Protein AF-A0A9X0D917-F1 (afdb_monomer_lite)

Secondary structure (DSSP, 8-state):
-HHHHHHHHHS-SSSS--S---HHHHHHHHHHHHHHHH-SSS-HHHHHHHHHHHHHHHHHHGGG-THHHHHHHHHHHHHHHSTTTHHHHHHHHHHHHT-TT----HHHHHHHHHHHHHHHTSS-HHHHHHHHHHHHHHHHHHGGG--HHHHHHHH-

InterPro domains:
  IPR011989 Armadillo-like helical [G3DSA:1.25.10.10] (1-156)
  IPR016024 Armadillo-type fold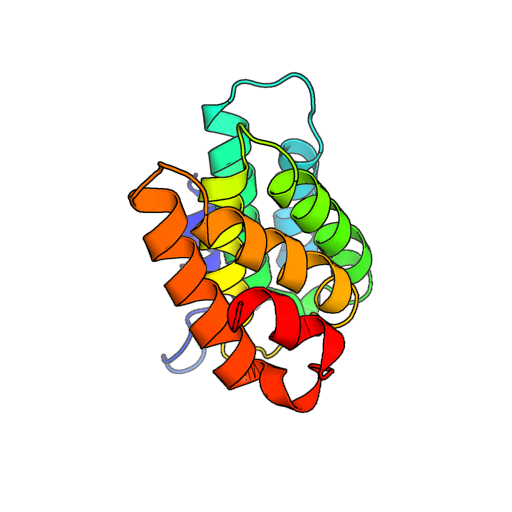 [SSF48371] (6-155)
  IPR039852 Cullin-associated NEDD8-dissociated protein 1/2 [PTHR12696] (2-155)

Radius of gyration: 15.5 Å; chains: 1; bounding box: 44×28×40 Å

Foldseek 3Di:
DVLLVVLCVQFPPPDPDDPHDCLVCLVVSLVVLVVQCPDPPDDLVSNLVSLQSNLSSLLRPVLSCVVVNVVVLVSLLVLCVDPSRNLSSLQSLLSNLQHPSLHDNLVCLQVVLLSLLVQCVDPDVSSNVSSVSSVVSCCVRVVVSDDPVSCVSNVD

Structure (mmCIF, N/CA/C/O backbone):
data_AF-A0A9X0D917-F1
#
_entry.id   AF-A0A9X0D917-F1
#
loop_
_atom_site.group_PDB
_atom_site.id
_atom_site.type_symbol
_atom_site.label_atom_id
_atom_site.label_alt_id
_atom_site.label_comp_id
_atom_site.label_asym_id
_atom_site.label_entity_id
_atom_site.label_seq_id
_atom_site.pdbx_PDB_ins_code
_atom_site.Cartn_x
_atom_site.Cartn_y
_atom_site.Cartn_z
_atom_site.occupancy
_atom_site.B_iso_or_equiv
_atom_site.auth_seq_id
_atom_site.auth_comp_id
_atom_site.auth_asym_id
_atom_site.auth_atom_id
_atom_site.pdbx_PDB_model_num
ATOM 1 N N . MET A 1 1 ? 12.562 9.708 4.100 1.00 59.75 1 MET A N 1
ATOM 2 C CA . MET A 1 1 ? 13.706 8.786 3.922 1.00 59.75 1 MET A CA 1
ATOM 3 C C . MET A 1 1 ? 14.287 8.987 2.535 1.00 59.75 1 MET A C 1
ATOM 5 O O . MET A 1 1 ? 13.508 9.116 1.598 1.00 59.75 1 MET A O 1
ATOM 9 N N . VAL A 1 2 ? 15.617 9.005 2.409 1.00 74.31 2 VAL A N 1
ATOM 10 C CA . VAL A 1 2 ? 16.329 9.163 1.124 1.00 74.31 2 VAL A CA 1
ATOM 11 C C . VAL A 1 2 ? 15.918 8.077 0.125 1.00 74.31 2 VAL A C 1
ATOM 13 O O . VAL A 1 2 ? 15.627 8.389 -1.024 1.00 74.31 2 VAL A O 1
ATOM 16 N N . THR A 1 3 ? 15.750 6.834 0.590 1.00 74.19 3 THR A N 1
ATOM 17 C CA . THR A 1 3 ? 15.309 5.684 -0.219 1.00 74.19 3 THR A CA 1
ATOM 18 C C . THR A 1 3 ? 14.002 5.944 -0.973 1.00 74.19 3 THR A C 1
ATOM 20 O O . THR A 1 3 ? 13.884 5.586 -2.136 1.00 74.19 3 THR A O 1
ATOM 23 N N . GLN A 1 4 ? 13.035 6.637 -0.361 1.00 79.25 4 GLN A N 1
ATOM 24 C CA . GLN A 1 4 ? 11.761 6.948 -1.017 1.00 79.25 4 GLN A CA 1
ATOM 25 C C . GLN A 1 4 ? 11.944 7.878 -2.226 1.00 79.25 4 GLN A C 1
ATOM 27 O O . GLN A 1 4 ? 11.269 7.710 -3.238 1.00 79.25 4 GLN A O 1
ATOM 32 N N . GLN A 1 5 ? 12.838 8.867 -2.125 1.00 81.81 5 GLN A N 1
ATOM 33 C CA . GLN A 1 5 ? 13.130 9.769 -3.244 1.00 81.81 5 GLN A CA 1
ATOM 34 C C . GLN A 1 5 ? 13.990 9.068 -4.294 1.00 81.81 5 GLN A C 1
ATOM 36 O O . GLN A 1 5 ? 13.723 9.202 -5.483 1.00 81.81 5 GLN A O 1
ATOM 41 N N . LEU A 1 6 ? 14.948 8.249 -3.855 1.00 81.81 6 LEU A N 1
ATOM 42 C CA . LEU A 1 6 ? 15.794 7.447 -4.731 1.00 81.81 6 LEU A CA 1
ATOM 43 C C . LEU A 1 6 ? 14.963 6.551 -5.661 1.00 81.81 6 LEU A C 1
ATOM 45 O O . LEU A 1 6 ? 15.201 6.540 -6.862 1.00 81.81 6 LEU A O 1
ATOM 49 N N . VAL A 1 7 ? 13.938 5.871 -5.139 1.00 83.31 7 VAL A N 1
ATOM 50 C CA . VAL A 1 7 ? 13.049 5.005 -5.937 1.00 83.31 7 VAL A CA 1
ATOM 51 C C . VAL A 1 7 ? 12.379 5.769 -7.088 1.00 83.31 7 VAL A C 1
ATOM 53 O O . VAL A 1 7 ? 12.286 5.245 -8.195 1.00 83.31 7 VAL A O 1
ATOM 56 N N . LYS A 1 8 ? 11.963 7.022 -6.859 1.00 81.44 8 LYS A N 1
ATOM 57 C CA . LYS A 1 8 ? 11.344 7.866 -7.896 1.00 81.44 8 LYS A CA 1
ATOM 58 C C . LYS A 1 8 ? 12.320 8.266 -9.003 1.00 81.44 8 LYS A C 1
ATOM 60 O O . LYS A 1 8 ? 11.893 8.471 -10.133 1.00 81.44 8 LYS A O 1
ATOM 65 N N . VAL A 1 9 ? 13.603 8.403 -8.668 1.00 82.25 9 VAL A N 1
ATOM 66 C CA . VAL A 1 9 ? 14.671 8.758 -9.617 1.00 82.25 9 VAL A CA 1
ATOM 67 C C . VAL A 1 9 ? 15.120 7.536 -10.410 1.00 82.25 9 VAL A C 1
ATOM 69 O O . VAL A 1 9 ? 15.345 7.629 -11.611 1.00 82.25 9 VAL A O 1
ATOM 72 N N . ILE A 1 10 ? 15.227 6.389 -9.739 1.00 82.62 10 ILE A N 1
ATOM 73 C CA . ILE A 1 10 ? 15.672 5.129 -10.331 1.00 82.62 10 ILE A CA 1
ATOM 74 C C . ILE A 1 10 ? 14.697 4.647 -11.416 1.00 82.62 10 ILE A C 1
ATOM 76 O O . ILE A 1 10 ? 15.139 4.167 -12.460 1.00 82.62 10 ILE A O 1
ATOM 80 N N . ARG A 1 11 ? 13.385 4.813 -11.198 1.00 84.06 11 ARG A N 1
ATOM 81 C CA . ARG A 1 11 ? 12.356 4.512 -12.200 1.00 84.06 11 ARG A CA 1
ATOM 82 C C . ARG A 1 11 ? 11.307 5.633 -12.277 1.00 84.06 11 ARG A C 1
ATOM 84 O O . ARG A 1 11 ? 10.284 5.566 -11.588 1.00 84.06 11 ARG A O 1
ATOM 91 N N . PRO A 1 12 ? 11.538 6.671 -13.098 1.00 79.31 12 PRO A N 1
ATOM 92 C CA . PRO A 1 12 ? 10.570 7.743 -13.283 1.00 79.31 12 PRO A CA 1
ATOM 93 C C . PRO A 1 12 ? 9.367 7.243 -14.094 1.00 79.31 12 PRO A C 1
ATOM 95 O O . PRO A 1 12 ? 9.524 6.603 -15.131 1.00 79.31 12 PRO A O 1
ATOM 98 N N . HIS A 1 13 ? 8.152 7.557 -13.645 1.00 69.75 13 HIS A N 1
ATOM 99 C CA . HIS A 1 13 ? 6.936 7.292 -14.420 1.00 69.75 13 HIS A CA 1
ATOM 100 C C . HIS A 1 13 ? 6.606 8.510 -15.289 1.00 69.75 13 HIS A C 1
ATOM 102 O O . HIS A 1 13 ? 6.536 9.624 -14.774 1.00 69.75 13 HIS A O 1
ATOM 108 N N . GLY A 1 14 ? 6.376 8.302 -16.590 1.00 63.03 14 GLY A N 1
ATOM 109 C CA . GLY A 1 14 ? 5.950 9.362 -17.516 1.00 63.03 14 GLY A CA 1
ATOM 110 C C . GLY A 1 14 ? 7.077 10.166 -18.179 1.00 63.03 14 GLY A C 1
ATOM 111 O O . GLY A 1 14 ? 6.793 11.159 -18.841 1.00 63.03 14 GLY A O 1
ATOM 112 N N . VAL A 1 15 ? 8.336 9.743 -18.039 1.00 64.88 15 VAL A N 1
ATOM 113 C CA . VAL A 1 15 ? 9.496 10.313 -18.749 1.00 64.88 15 VAL A CA 1
ATOM 114 C C . VAL A 1 15 ? 10.128 9.212 -19.604 1.00 64.88 15 VAL A C 1
ATOM 116 O O . VAL A 1 15 ? 10.073 8.043 -19.222 1.00 64.88 15 VAL A O 1
ATOM 119 N N . GLN A 1 16 ? 10.694 9.568 -20.764 1.00 56.19 16 GLN A N 1
ATOM 120 C CA . GLN A 1 16 ? 11.431 8.620 -21.607 1.00 56.19 16 GLN A CA 1
ATOM 121 C C . GLN A 1 16 ? 12.513 7.912 -20.781 1.00 56.19 16 GLN A C 1
ATOM 123 O O . GLN A 1 16 ? 13.219 8.543 -19.995 1.00 56.19 16 GLN A O 1
ATOM 128 N N . SER A 1 17 ? 12.553 6.589 -20.942 1.00 56.78 17 SER A N 1
ATOM 129 C CA . SER A 1 17 ? 13.282 5.603 -20.149 1.00 56.78 17 SER A CA 1
ATOM 130 C C . SER A 1 17 ? 14.648 6.095 -19.676 1.00 56.78 17 SER A C 1
ATOM 132 O O . SER A 1 17 ? 15.488 6.478 -20.490 1.00 56.78 17 SER A O 1
ATOM 134 N N . SER A 1 18 ? 14.893 6.049 -18.362 1.00 60.03 18 SER A N 1
ATOM 135 C CA . SER A 1 18 ? 16.254 6.219 -17.857 1.00 60.03 18 SER A CA 1
ATOM 136 C C . SER A 1 18 ? 17.124 5.094 -18.429 1.00 60.03 18 SER A C 1
ATOM 138 O O . SER A 1 18 ? 16.699 3.942 -18.508 1.00 60.03 18 SER A O 1
ATOM 140 N N . SER A 1 19 ? 18.359 5.408 -18.820 1.00 70.88 19 SER A N 1
ATOM 141 C CA . SER A 1 19 ? 19.365 4.408 -19.211 1.00 70.88 19 SER A CA 1
ATOM 142 C C . SER A 1 19 ? 19.850 3.557 -18.028 1.00 70.88 19 SER A C 1
ATOM 144 O O . SER A 1 19 ? 20.774 2.760 -18.171 1.00 70.88 19 SER A O 1
ATOM 146 N N . PHE A 1 20 ? 19.265 3.751 -16.843 1.00 81.75 20 PHE A N 1
ATOM 147 C CA . PHE A 1 20 ? 19.688 3.118 -15.611 1.00 81.75 20 PHE A CA 1
ATOM 148 C C . PHE A 1 20 ? 19.034 1.746 -15.449 1.00 81.75 20 PHE A C 1
ATOM 150 O O . PHE A 1 20 ? 17.812 1.621 -15.334 1.00 81.75 20 PHE A O 1
ATOM 157 N N . GLU A 1 21 ? 19.863 0.709 -15.377 1.00 85.75 21 GLU A N 1
ATOM 158 C CA . GLU A 1 21 ? 19.406 -0.644 -15.095 1.00 85.75 21 GLU A CA 1
ATOM 159 C C . GLU A 1 21 ? 19.117 -0.807 -13.596 1.00 85.75 21 GLU A C 1
ATOM 161 O O . GLU A 1 21 ? 19.999 -1.061 -12.779 1.00 85.75 21 GLU A O 1
ATOM 166 N N . PHE A 1 22 ? 17.852 -0.638 -13.212 1.00 87.88 22 PHE A N 1
ATOM 167 C CA . PHE A 1 22 ? 17.457 -0.652 -11.804 1.00 87.88 22 PHE A CA 1
ATOM 168 C C . PHE A 1 22 ? 17.215 -2.041 -11.210 1.00 87.88 22 PHE A C 1
ATOM 170 O O . PHE A 1 22 ? 17.250 -2.197 -9.986 1.00 87.88 22 PHE A O 1
ATOM 177 N N . LYS A 1 23 ? 16.952 -3.042 -12.057 1.00 89.19 23 LYS A N 1
ATOM 178 C CA . LYS A 1 23 ? 16.545 -4.397 -11.651 1.00 89.19 23 LYS A CA 1
ATOM 179 C C . LYS A 1 23 ? 17.483 -5.046 -10.621 1.00 89.19 23 LYS A C 1
ATOM 181 O O . LYS A 1 23 ? 16.956 -5.589 -9.647 1.00 89.19 23 LYS A O 1
ATOM 186 N N . PRO A 1 24 ? 18.826 -4.941 -10.733 1.00 91.88 24 PRO A N 1
ATOM 187 C CA . PRO A 1 24 ? 19.739 -5.542 -9.758 1.00 91.88 24 PRO A CA 1
ATOM 188 C C . PRO A 1 24 ? 19.539 -5.031 -8.324 1.00 91.88 24 PRO A C 1
ATOM 190 O O . PRO A 1 24 ? 19.782 -5.762 -7.370 1.00 91.88 24 PRO A O 1
ATOM 193 N N . TYR A 1 25 ? 19.054 -3.797 -8.158 1.00 90.81 25 TYR A N 1
ATOM 194 C CA . TYR A 1 25 ? 18.940 -3.132 -6.856 1.00 90.81 25 TYR A CA 1
ATOM 195 C C . TYR A 1 25 ? 17.570 -3.306 -6.189 1.00 90.81 25 TYR A C 1
ATOM 197 O O . TYR A 1 25 ? 17.418 -2.998 -5.005 1.00 90.81 25 TYR A O 1
ATOM 205 N N . VAL A 1 26 ? 16.558 -3.791 -6.920 1.00 91.44 26 VAL A N 1
ATOM 206 C CA . VAL A 1 26 ? 15.167 -3.879 -6.433 1.00 91.44 26 VAL A CA 1
ATOM 207 C C . VAL A 1 26 ? 15.082 -4.697 -5.147 1.00 91.44 26 VAL A C 1
ATOM 209 O O . VAL A 1 26 ? 14.462 -4.262 -4.173 1.00 91.44 26 VAL A O 1
ATOM 212 N N . LYS A 1 27 ? 15.745 -5.857 -5.121 1.00 91.00 27 LYS A N 1
ATOM 213 C CA . LYS A 1 27 ? 15.701 -6.787 -3.989 1.00 91.00 27 LYS A CA 1
ATOM 214 C C . LYS A 1 27 ? 16.282 -6.171 -2.716 1.00 91.00 27 LYS A C 1
ATOM 216 O O . LYS A 1 27 ? 15.673 -6.297 -1.654 1.00 91.00 27 LYS A O 1
ATOM 221 N N . ASP A 1 28 ? 17.407 -5.470 -2.823 1.00 91.62 28 ASP A N 1
ATOM 222 C CA . ASP A 1 28 ? 18.082 -4.852 -1.677 1.00 91.62 28 ASP A CA 1
ATOM 223 C C . ASP A 1 28 ? 17.294 -3.648 -1.143 1.00 91.62 28 ASP A C 1
ATOM 225 O O . ASP A 1 28 ? 17.103 -3.499 0.070 1.00 91.62 28 ASP A O 1
ATOM 229 N N . ILE A 1 29 ? 16.743 -2.827 -2.046 1.00 91.88 29 ILE A N 1
ATOM 230 C CA . ILE A 1 29 ? 15.875 -1.691 -1.700 1.00 91.88 29 ILE A CA 1
ATOM 231 C C . ILE A 1 29 ? 14.600 -2.175 -0.992 1.00 91.88 29 ILE A C 1
ATOM 233 O O . ILE A 1 29 ? 14.183 -1.603 0.024 1.00 91.88 29 ILE A O 1
ATOM 237 N N . TYR A 1 30 ? 13.989 -3.249 -1.493 1.00 93.62 30 TYR A N 1
ATOM 238 C CA . TYR A 1 30 ? 12.833 -3.869 -0.856 1.00 93.62 30 TYR A CA 1
ATOM 239 C C . TYR A 1 30 ? 13.191 -4.424 0.527 1.00 93.62 30 TYR A C 1
ATOM 241 O O . TYR A 1 30 ? 12.546 -4.074 1.518 1.00 93.62 30 TYR A O 1
ATOM 249 N N . GLN A 1 31 ? 14.249 -5.234 0.624 1.00 92.69 31 GLN A N 1
ATOM 250 C CA . GLN A 1 31 ? 14.616 -5.927 1.858 1.00 92.69 31 GLN A CA 1
ATOM 251 C C . GLN A 1 31 ? 14.971 -4.953 2.989 1.00 92.69 31 GLN A C 1
ATOM 253 O O . GLN A 1 31 ? 14.519 -5.137 4.123 1.00 92.69 31 GLN A O 1
ATOM 258 N N . CYS A 1 32 ? 15.720 -3.884 2.697 1.00 91.19 32 CYS A N 1
ATOM 259 C CA . CYS A 1 32 ? 16.074 -2.893 3.716 1.00 91.19 32 CYS A CA 1
ATOM 260 C C . CYS A 1 32 ? 14.842 -2.167 4.283 1.00 91.19 32 CYS A C 1
ATOM 262 O O . CYS A 1 32 ? 14.772 -1.896 5.485 1.00 91.19 32 CYS A O 1
ATOM 264 N N . THR A 1 33 ? 13.834 -1.913 3.446 1.00 92.44 33 THR A N 1
ATOM 265 C CA . THR A 1 33 ? 12.583 -1.275 3.872 1.00 92.44 33 THR A CA 1
ATOM 266 C C . THR A 1 33 ? 11.670 -2.266 4.596 1.00 92.44 33 THR A C 1
ATOM 268 O O . THR A 1 33 ? 11.036 -1.906 5.589 1.00 92.44 33 THR A O 1
ATOM 271 N N . LEU A 1 34 ? 11.640 -3.529 4.157 1.00 93.12 34 LEU A N 1
ATOM 272 C CA . LEU A 1 34 ? 10.826 -4.586 4.758 1.00 93.12 34 LEU A CA 1
ATOM 273 C C . LEU A 1 34 ? 11.193 -4.832 6.225 1.00 93.12 34 LEU A C 1
ATOM 275 O O . LEU A 1 34 ? 10.297 -4.993 7.053 1.00 93.12 34 LEU A O 1
ATOM 279 N N . MET A 1 35 ? 12.487 -4.818 6.562 1.00 91.50 35 MET A N 1
ATOM 280 C CA . MET A 1 35 ? 12.944 -4.977 7.949 1.00 91.50 35 MET A CA 1
ATOM 281 C C . MET A 1 35 ? 12.335 -3.917 8.873 1.00 91.50 35 MET A C 1
ATOM 283 O O . MET A 1 35 ? 11.852 -4.240 9.956 1.00 91.50 35 MET A O 1
ATOM 287 N N . ARG A 1 36 ? 12.282 -2.658 8.418 1.00 90.00 36 ARG A N 1
ATOM 288 C CA . ARG A 1 36 ? 11.666 -1.560 9.178 1.00 90.00 36 ARG A CA 1
ATOM 289 C C . ARG A 1 36 ? 10.146 -1.645 9.211 1.00 90.00 36 ARG A C 1
ATOM 291 O O . ARG A 1 36 ? 9.548 -1.300 10.221 1.00 90.00 36 ARG A O 1
ATOM 298 N N . LEU A 1 37 ? 9.524 -2.117 8.132 1.00 90.25 37 LEU A N 1
ATOM 299 C CA . LEU A 1 37 ? 8.074 -2.292 8.061 1.00 90.25 37 LEU A CA 1
ATOM 300 C C . LEU A 1 37 ? 7.568 -3.372 9.035 1.00 90.25 37 LEU A C 1
ATOM 302 O O . LEU A 1 37 ? 6.481 -3.230 9.591 1.00 90.25 37 LEU A O 1
ATOM 306 N N . LYS A 1 38 ? 8.355 -4.436 9.249 1.00 90.50 38 LYS A N 1
ATOM 307 C CA . LYS A 1 38 ? 8.033 -5.544 10.167 1.00 90.50 38 LYS A CA 1
ATOM 308 C C . LYS A 1 38 ? 8.343 -5.246 11.636 1.00 90.50 38 LYS A C 1
ATOM 310 O O . LYS A 1 38 ? 7.822 -5.937 12.508 1.00 90.50 38 LYS A O 1
ATOM 315 N N . ALA A 1 39 ? 9.186 -4.257 11.923 1.00 88.81 39 ALA A N 1
ATOM 316 C CA . ALA A 1 39 ? 9.622 -3.970 13.283 1.00 88.81 39 ALA A CA 1
ATOM 317 C C . ALA A 1 39 ? 8.451 -3.487 14.164 1.00 88.81 39 ALA A C 1
ATOM 319 O O . ALA A 1 39 ? 7.804 -2.473 13.888 1.00 88.81 39 ALA A O 1
ATOM 320 N N . ALA A 1 40 ? 8.177 -4.229 15.240 1.00 77.62 40 ALA A N 1
ATOM 321 C CA . ALA A 1 40 ? 7.109 -3.906 16.182 1.00 77.62 40 ALA A CA 1
ATOM 322 C C . ALA A 1 40 ? 7.535 -2.840 17.201 1.00 77.62 40 ALA A C 1
ATOM 324 O O . ALA A 1 40 ? 6.733 -1.964 17.525 1.00 77.62 40 ALA A O 1
ATOM 325 N N . ASP A 1 41 ? 8.791 -2.879 17.646 1.00 84.69 41 ASP A N 1
ATOM 326 C CA . ASP A 1 41 ? 9.321 -2.031 18.715 1.00 84.69 41 ASP A CA 1
ATOM 327 C C . ASP A 1 41 ? 10.289 -0.978 18.166 1.00 84.69 41 ASP A C 1
ATOM 329 O O . ASP A 1 41 ? 11.506 -1.034 18.320 1.00 84.69 41 ASP A O 1
ATOM 333 N N . ILE A 1 42 ? 9.721 -0.058 17.392 1.00 87.94 42 ILE A N 1
ATOM 334 C CA . ILE A 1 42 ? 10.401 1.136 16.899 1.00 87.94 42 ILE A CA 1
ATOM 335 C C . ILE A 1 42 ? 9.457 2.326 17.026 1.00 87.94 42 ILE A C 1
ATOM 337 O O . ILE A 1 42 ? 8.226 2.166 17.080 1.00 87.94 42 ILE A O 1
ATOM 341 N N . ASP A 1 43 ? 10.061 3.507 17.020 1.00 91.19 43 ASP A N 1
ATOM 342 C CA . ASP A 1 43 ? 9.370 4.785 17.068 1.00 91.19 43 ASP A CA 1
ATOM 343 C C . ASP A 1 43 ? 8.272 4.909 15.991 1.00 91.19 43 ASP A C 1
ATOM 345 O O . ASP A 1 43 ? 8.399 4.405 14.865 1.00 91.19 43 ASP A O 1
ATOM 349 N N . GLN A 1 44 ? 7.168 5.570 16.351 1.00 87.62 44 GLN A N 1
ATOM 350 C CA . GLN A 1 44 ? 6.000 5.727 15.486 1.00 87.62 44 GLN A CA 1
ATOM 351 C C . GLN A 1 44 ? 6.347 6.443 14.177 1.00 87.62 44 GLN A C 1
ATOM 353 O O . GLN A 1 44 ? 5.902 6.001 13.113 1.00 87.62 44 GLN A O 1
ATOM 358 N N . GLU A 1 45 ? 7.156 7.503 14.223 1.00 89.38 45 GLU A N 1
ATOM 359 C CA . GLU A 1 45 ? 7.534 8.236 13.018 1.00 89.38 45 GLU A CA 1
ATOM 360 C C . GLU A 1 45 ? 8.303 7.311 12.069 1.00 89.38 45 GLU A C 1
ATOM 362 O O . GLU A 1 45 ? 8.044 7.275 10.863 1.00 89.38 45 GLU A O 1
ATOM 367 N N . VAL A 1 46 ? 9.192 6.473 12.606 1.00 90.19 46 VAL A N 1
ATOM 368 C CA . VAL A 1 46 ? 9.960 5.510 11.807 1.00 90.19 46 VAL A CA 1
ATOM 369 C C . VAL A 1 46 ? 9.042 4.475 11.146 1.00 90.19 46 VAL A C 1
ATOM 371 O O . VAL A 1 46 ? 9.246 4.159 9.968 1.00 90.19 46 VAL A O 1
ATOM 374 N N . LYS A 1 47 ? 7.994 3.999 11.835 1.00 90.44 47 LYS A N 1
ATOM 375 C CA . LYS A 1 47 ? 6.976 3.103 11.245 1.00 90.44 47 LYS A CA 1
ATOM 376 C C . LYS A 1 47 ? 6.242 3.771 10.091 1.00 90.44 47 LYS A C 1
ATOM 378 O O . LYS A 1 47 ? 6.130 3.196 9.008 1.00 90.44 47 LYS A O 1
ATOM 383 N N . GLU A 1 48 ? 5.768 4.995 10.291 1.00 93.00 48 GLU A N 1
ATOM 384 C CA . GLU A 1 48 ? 5.043 5.743 9.262 1.00 93.00 48 GLU A CA 1
ATOM 385 C C . GLU A 1 48 ? 5.922 6.032 8.036 1.00 93.00 48 GLU A C 1
ATOM 387 O O . GLU A 1 48 ? 5.477 5.913 6.886 1.00 93.00 48 GLU A O 1
ATOM 392 N N . ARG A 1 49 ? 7.207 6.334 8.258 1.00 93.88 49 ARG A N 1
ATOM 393 C CA . ARG A 1 49 ? 8.192 6.486 7.181 1.00 93.88 49 ARG A CA 1
ATOM 394 C C . ARG A 1 49 ? 8.449 5.176 6.446 1.00 93.88 49 ARG A C 1
ATOM 396 O O . ARG A 1 49 ? 8.556 5.212 5.221 1.00 93.88 49 ARG A O 1
ATOM 403 N N . ALA A 1 50 ? 8.509 4.044 7.144 1.00 94.38 50 ALA A N 1
ATOM 404 C CA . ALA A 1 50 ? 8.674 2.732 6.522 1.00 94.38 50 ALA A CA 1
ATOM 405 C C . ALA A 1 50 ? 7.469 2.364 5.640 1.00 94.38 50 ALA A C 1
ATOM 407 O O . ALA A 1 50 ? 7.664 1.954 4.498 1.00 94.38 50 ALA A O 1
ATOM 408 N N . ILE A 1 51 ? 6.239 2.597 6.117 1.00 96.12 51 ILE A N 1
ATOM 409 C CA . ILE A 1 51 ? 5.003 2.377 5.343 1.00 96.12 51 ILE A CA 1
ATOM 410 C C . ILE A 1 51 ? 4.997 3.244 4.082 1.00 96.12 51 ILE A C 1
ATOM 412 O O . ILE A 1 51 ? 4.787 2.744 2.979 1.00 96.12 51 ILE A O 1
ATOM 416 N N . SER A 1 52 ? 5.287 4.539 4.230 1.00 95.94 52 SER A N 1
ATOM 417 C CA . SER A 1 52 ? 5.326 5.476 3.101 1.00 95.94 52 SER A CA 1
ATOM 418 C C . SER A 1 52 ? 6.403 5.101 2.077 1.00 95.94 52 SER A C 1
ATOM 420 O O . SER A 1 52 ? 6.176 5.178 0.870 1.00 95.94 52 SER A O 1
ATOM 422 N N . CYS A 1 53 ? 7.580 4.682 2.553 1.00 95.56 53 CYS A N 1
ATOM 423 C CA . CYS A 1 53 ? 8.683 4.245 1.703 1.00 95.56 53 CYS A CA 1
ATOM 424 C C . CYS A 1 53 ? 8.329 2.959 0.953 1.00 95.56 53 CYS A C 1
ATOM 426 O O . CYS A 1 53 ? 8.508 2.901 -0.261 1.00 95.56 53 CYS A O 1
ATOM 428 N N . MET A 1 54 ? 7.765 1.962 1.643 1.00 96.50 54 MET A N 1
ATOM 429 C CA . MET A 1 54 ? 7.338 0.722 1.001 1.00 96.50 54 MET A CA 1
ATOM 430 C C . MET A 1 54 ? 6.213 0.972 -0.007 1.00 96.50 54 MET A C 1
ATOM 432 O O . MET A 1 54 ? 6.246 0.417 -1.098 1.00 96.50 54 MET A O 1
ATOM 436 N N . GLY A 1 55 ? 5.273 1.874 0.289 1.00 96.25 55 GLY A N 1
ATOM 437 C CA . GLY A 1 55 ? 4.238 2.269 -0.667 1.00 96.25 55 GLY A CA 1
ATOM 438 C C . GLY A 1 55 ? 4.817 2.841 -1.962 1.00 96.25 55 GLY A C 1
ATOM 439 O O . GLY A 1 55 ? 4.347 2.510 -3.046 1.00 96.25 55 GLY A O 1
ATOM 440 N N . GLN A 1 56 ? 5.889 3.635 -1.872 1.00 95.25 56 GLN A N 1
ATOM 441 C CA . GLN A 1 56 ? 6.595 4.137 -3.054 1.00 95.25 56 GLN A CA 1
ATOM 442 C C . GLN A 1 56 ? 7.332 3.029 -3.818 1.00 95.25 56 GLN A C 1
ATOM 444 O O . GLN A 1 56 ? 7.326 3.042 -5.050 1.00 95.25 56 GLN A O 1
ATOM 449 N N . ILE A 1 57 ? 7.954 2.086 -3.102 1.00 94.62 57 ILE A N 1
ATOM 450 C CA . ILE A 1 57 ? 8.610 0.911 -3.694 1.00 94.62 57 ILE A CA 1
ATOM 451 C C . ILE A 1 57 ? 7.587 0.090 -4.471 1.00 94.62 57 ILE A C 1
ATOM 453 O O . ILE A 1 57 ? 7.792 -0.141 -5.652 1.00 94.62 57 ILE A O 1
ATOM 457 N N . LEU A 1 58 ? 6.453 -0.263 -3.868 1.00 95.00 58 LEU A N 1
ATOM 4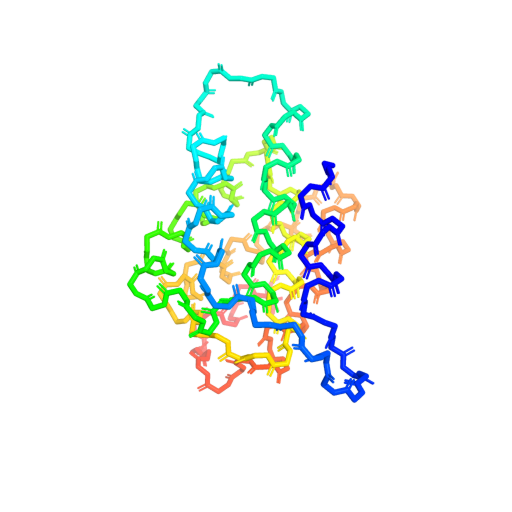58 C CA . LEU A 1 58 ? 5.386 -1.005 -4.544 1.00 95.00 58 LEU A CA 1
ATOM 459 C C . LEU A 1 58 ? 4.808 -0.230 -5.738 1.00 95.00 58 LEU A C 1
ATOM 461 O O . LEU A 1 58 ? 4.572 -0.806 -6.794 1.00 95.00 58 LEU A O 1
ATOM 465 N N . CYS A 1 59 ? 4.648 1.088 -5.602 1.00 94.25 59 CYS A N 1
ATOM 466 C CA . CYS A 1 59 ? 4.175 1.956 -6.680 1.00 94.25 59 CYS A CA 1
ATOM 467 C C . CYS A 1 59 ? 5.129 1.997 -7.885 1.00 94.25 59 CYS A C 1
ATOM 469 O O . CYS A 1 59 ? 4.653 2.177 -9.001 1.00 94.25 59 CYS A O 1
ATOM 471 N N . SER A 1 60 ? 6.443 1.838 -7.674 1.00 92.38 60 SER A N 1
ATOM 472 C CA . SER A 1 60 ? 7.455 2.044 -8.728 1.00 92.38 60 SER A CA 1
ATOM 473 C C . SER A 1 60 ? 8.194 0.792 -9.161 1.00 92.38 60 SER A C 1
ATOM 475 O O . SER A 1 60 ? 8.735 0.763 -10.252 1.00 92.38 60 SER A O 1
ATOM 477 N N . LEU A 1 61 ? 8.248 -0.236 -8.331 1.00 93.25 61 LEU A N 1
ATOM 478 C CA . LEU A 1 61 ? 9.048 -1.441 -8.547 1.00 93.25 61 LEU A CA 1
ATOM 479 C C . LEU A 1 61 ? 8.221 -2.713 -8.319 1.00 93.25 61 LEU A C 1
ATOM 481 O O . LEU A 1 61 ? 8.779 -3.804 -8.323 1.00 93.25 61 LEU A O 1
ATOM 485 N N . GLY A 1 62 ? 6.915 -2.591 -8.051 1.00 91.62 62 GLY A N 1
ATOM 486 C CA . GLY A 1 62 ? 6.084 -3.707 -7.598 1.00 91.62 62 GLY A CA 1
ATOM 487 C C . GLY A 1 62 ? 5.910 -4.839 -8.616 1.00 91.62 62 GLY A C 1
ATOM 488 O O . GLY A 1 62 ? 5.716 -5.982 -8.216 1.00 91.62 62 GLY A O 1
ATOM 489 N N . ASP A 1 63 ? 6.038 -4.542 -9.904 1.00 91.88 63 ASP A N 1
ATOM 490 C CA . ASP A 1 63 ? 6.061 -5.503 -11.014 1.00 91.88 63 ASP A CA 1
ATOM 491 C C . ASP A 1 63 ? 7.321 -6.387 -11.034 1.00 91.88 63 ASP A C 1
ATOM 493 O O . ASP A 1 63 ? 7.269 -7.516 -11.511 1.00 91.88 63 ASP A O 1
ATOM 497 N N . GLU A 1 64 ? 8.430 -5.925 -10.455 1.00 93.12 64 GLU A N 1
ATOM 498 C CA . GLU A 1 64 ? 9.680 -6.692 -10.350 1.00 93.12 64 GLU A CA 1
ATOM 499 C C . GLU A 1 64 ? 9.777 -7.508 -9.041 1.00 93.12 64 GLU A C 1
ATOM 501 O O . GLU A 1 64 ? 10.740 -8.246 -8.839 1.00 93.12 64 GLU A O 1
ATOM 506 N N . LEU A 1 65 ? 8.803 -7.396 -8.126 1.00 90.38 65 LEU A N 1
ATOM 507 C CA . LEU A 1 65 ? 8.861 -8.046 -6.806 1.00 90.38 65 LEU A CA 1
ATOM 508 C C . LEU A 1 65 ? 8.389 -9.507 -6.799 1.00 90.38 65 LEU A C 1
ATOM 510 O O . LEU A 1 65 ? 8.782 -10.272 -5.913 1.00 90.38 65 LEU A O 1
ATOM 514 N N . GLY A 1 66 ? 7.539 -9.913 -7.747 1.00 88.88 66 GLY A N 1
ATOM 515 C CA . GLY A 1 66 ? 7.007 -11.278 -7.826 1.00 88.88 66 GLY A CA 1
ATOM 516 C C . GLY A 1 66 ? 6.467 -11.783 -6.478 1.00 88.88 66 GLY A C 1
ATOM 517 O O . GLY A 1 66 ? 5.582 -11.175 -5.882 1.00 88.88 66 GLY A O 1
ATOM 518 N N . GLN A 1 67 ? 7.044 -12.868 -5.946 1.00 87.94 67 GLN A N 1
ATOM 519 C CA . GLN A 1 67 ? 6.635 -13.476 -4.666 1.00 87.94 67 GLN A CA 1
ATOM 520 C C . GLN A 1 67 ? 6.769 -12.546 -3.446 1.00 87.94 67 GLN A C 1
ATOM 522 O O . GLN A 1 67 ? 6.075 -12.731 -2.444 1.00 87.94 67 GLN A O 1
ATOM 527 N N . GLN A 1 68 ? 7.652 -11.545 -3.499 1.00 91.38 68 GLN A N 1
ATOM 528 C CA . GLN A 1 68 ? 7.823 -10.591 -2.401 1.00 91.38 68 GLN A CA 1
ATOM 529 C C . GLN A 1 68 ? 6.572 -9.724 -2.210 1.00 91.38 68 GLN A C 1
ATOM 531 O O . GLN A 1 68 ? 6.258 -9.350 -1.079 1.00 91.38 68 GLN A O 1
ATOM 536 N N . LEU A 1 69 ? 5.817 -9.468 -3.285 1.00 91.31 69 LEU A N 1
ATOM 537 C CA . LEU A 1 69 ? 4.556 -8.736 -3.219 1.00 91.31 69 LEU A CA 1
ATOM 538 C C . LEU A 1 69 ? 3.543 -9.465 -2.325 1.00 91.31 69 LEU A C 1
ATOM 540 O O . LEU A 1 69 ? 2.993 -8.859 -1.404 1.00 91.31 69 LEU A O 1
ATOM 544 N N . SER A 1 70 ? 3.380 -10.778 -2.513 1.00 88.69 70 SER A N 1
ATOM 545 C CA . SER A 1 70 ? 2.470 -11.618 -1.719 1.00 88.69 70 SER A CA 1
ATOM 546 C C . SER A 1 70 ? 2.813 -11.637 -0.226 1.00 88.69 70 SER A C 1
ATOM 548 O O . SER A 1 70 ? 1.930 -11.821 0.603 1.00 88.69 70 SER A O 1
ATOM 550 N N . GLN A 1 71 ? 4.080 -11.414 0.138 1.00 91.38 71 GLN A N 1
ATOM 551 C CA . GLN A 1 71 ? 4.501 -11.281 1.538 1.00 91.38 71 GLN A CA 1
ATOM 552 C C . GLN A 1 71 ? 4.277 -9.870 2.095 1.00 91.38 71 GLN A C 1
ATOM 554 O O . GLN A 1 71 ? 4.084 -9.702 3.298 1.00 91.38 71 GLN A O 1
ATOM 559 N N . CYS A 1 72 ? 4.348 -8.847 1.242 1.00 94.19 72 CYS A N 1
ATOM 560 C CA . CYS A 1 72 ? 4.261 -7.450 1.650 1.00 94.19 72 CYS A CA 1
ATOM 561 C C . CYS A 1 72 ? 2.814 -6.990 1.867 1.00 94.19 72 CYS A C 1
ATOM 563 O O . CYS A 1 72 ? 2.529 -6.293 2.842 1.00 94.19 72 CYS A O 1
ATOM 565 N N . LEU A 1 73 ? 1.893 -7.395 0.986 1.00 94.50 73 LEU A N 1
ATOM 566 C CA .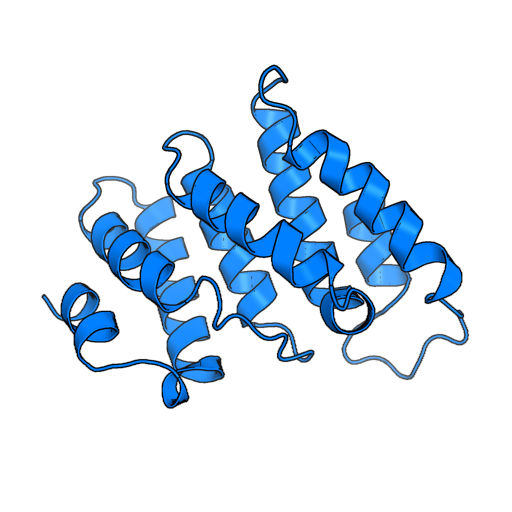 LEU A 1 73 ? 0.497 -6.951 1.029 1.00 94.50 73 LEU A CA 1
ATOM 567 C C . LEU A 1 73 ? -0.219 -7.300 2.352 1.00 94.50 73 LEU A C 1
ATOM 569 O O . LEU A 1 73 ? -0.850 -6.402 2.915 1.00 94.50 73 LEU A O 1
ATOM 573 N N . PRO A 1 74 ? -0.081 -8.511 2.932 1.00 94.69 74 PRO A N 1
ATOM 574 C CA . PRO A 1 74 ? -0.673 -8.815 4.238 1.00 94.69 74 PRO A CA 1
ATOM 575 C C . PRO A 1 74 ? -0.172 -7.893 5.358 1.00 94.69 74 PRO A C 1
ATOM 577 O O . PRO A 1 74 ? -0.947 -7.478 6.214 1.00 94.69 74 PRO A O 1
ATOM 580 N N . ILE A 1 75 ? 1.100 -7.477 5.312 1.00 95.06 75 ILE A N 1
ATOM 581 C CA . ILE A 1 75 ? 1.658 -6.537 6.296 1.00 95.06 75 ILE A CA 1
ATOM 582 C C . ILE A 1 75 ? 0.964 -5.176 6.178 1.00 95.06 75 ILE A C 1
ATOM 584 O O . ILE A 1 75 ? 0.648 -4.556 7.194 1.00 95.06 75 ILE A O 1
ATOM 588 N N . PHE A 1 76 ? 0.692 -4.710 4.955 1.00 95.81 76 PHE A N 1
ATOM 589 C CA . PHE A 1 76 ? -0.103 -3.500 4.730 1.00 95.81 76 PHE A CA 1
ATOM 590 C C . PHE A 1 76 ? -1.510 -3.634 5.305 1.00 95.81 76 PHE A C 1
ATOM 592 O O . PHE A 1 76 ? -1.982 -2.707 5.957 1.00 95.81 76 PHE A O 1
ATOM 599 N N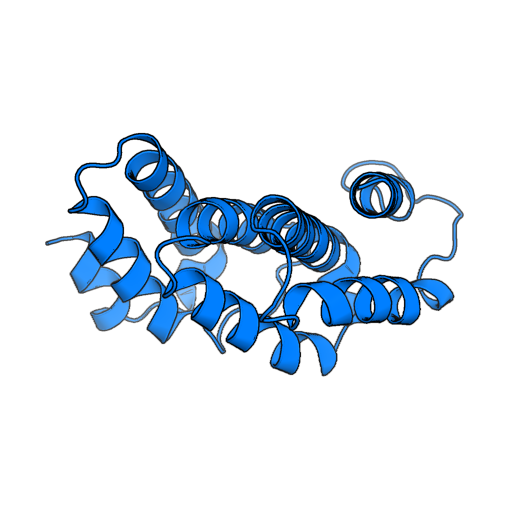 . LEU A 1 77 ? -2.158 -4.783 5.125 1.00 95.69 77 LEU A N 1
ATOM 600 C CA . LEU A 1 77 ? -3.480 -5.031 5.692 1.00 95.69 77 LEU A CA 1
ATOM 601 C C . LEU A 1 77 ? -3.462 -4.975 7.231 1.00 95.69 77 LEU A C 1
ATOM 603 O O . LEU A 1 77 ? -4.320 -4.334 7.839 1.00 95.69 77 LEU A O 1
ATOM 607 N N . ASP A 1 78 ? -2.437 -5.536 7.872 1.00 95.25 78 ASP A N 1
ATOM 608 C CA . ASP A 1 78 ? -2.263 -5.437 9.326 1.00 95.25 78 ASP A CA 1
ATOM 609 C C . ASP A 1 78 ? -2.003 -3.997 9.786 1.00 95.25 78 ASP A C 1
ATOM 611 O O . ASP A 1 78 ? -2.561 -3.539 10.787 1.00 95.25 78 ASP A O 1
ATOM 615 N N . ARG A 1 79 ? -1.179 -3.240 9.046 1.00 94.69 79 ARG A N 1
ATOM 616 C CA . ARG A 1 79 ? -0.943 -1.814 9.336 1.00 94.69 79 ARG A CA 1
ATOM 617 C C . ARG A 1 79 ? -2.192 -0.961 9.108 1.00 94.69 79 ARG A C 1
ATOM 619 O O . ARG A 1 79 ? -2.351 0.057 9.784 1.00 94.69 79 ARG A O 1
ATOM 626 N N . LEU A 1 80 ? -3.081 -1.376 8.208 1.00 95.94 80 LEU A N 1
ATOM 627 C CA . LEU A 1 80 ? -4.368 -0.734 7.968 1.00 95.94 80 LEU A CA 1
ATOM 628 C C . LEU A 1 80 ? -5.312 -0.942 9.159 1.00 95.94 80 LEU A C 1
ATOM 630 O O . LEU A 1 80 ? -5.977 0.002 9.572 1.00 95.94 80 LEU A O 1
ATOM 634 N N . ARG A 1 81 ? -5.334 -2.144 9.751 1.00 95.38 81 ARG A N 1
ATOM 635 C CA . ARG A 1 81 ? -6.138 -2.465 10.948 1.00 95.38 81 ARG A CA 1
ATOM 636 C C . ARG A 1 81 ? -5.656 -1.734 12.208 1.00 95.38 81 ARG A C 1
ATOM 638 O O . ARG A 1 81 ? -6.444 -1.498 13.121 1.00 95.38 81 ARG A O 1
ATOM 645 N N . ASN A 1 82 ? -4.383 -1.352 12.261 1.00 93.50 82 ASN A N 1
ATOM 646 C CA . ASN A 1 82 ? -3.787 -0.693 13.419 1.00 93.50 82 ASN A CA 1
ATOM 647 C C . ASN A 1 82 ? -4.098 0.819 13.460 1.00 93.50 82 ASN A C 1
ATOM 649 O O . ASN A 1 82 ? -3.766 1.572 12.547 1.00 93.50 82 ASN A O 1
ATOM 653 N N . GLU A 1 83 ? -4.698 1.273 14.563 1.00 91.19 83 GLU A N 1
ATOM 654 C CA . GLU A 1 83 ? -5.125 2.659 14.792 1.00 91.19 83 GLU A CA 1
ATOM 655 C C . GLU A 1 83 ? -4.014 3.701 14.640 1.00 91.19 83 GLU A C 1
ATOM 657 O O . GLU A 1 83 ? -4.267 4.781 14.103 1.00 91.19 83 GLU A O 1
ATOM 662 N N . ILE A 1 84 ? -2.792 3.360 15.044 1.00 90.50 84 ILE A N 1
ATOM 663 C CA . ILE A 1 84 ? -1.640 4.260 14.978 1.00 90.50 84 ILE A CA 1
ATOM 664 C C . ILE A 1 84 ? -1.217 4.458 13.516 1.00 90.50 84 ILE A C 1
ATOM 666 O O . ILE A 1 84 ? -0.936 5.571 13.085 1.00 90.50 84 ILE A O 1
ATOM 670 N N . THR A 1 85 ? -1.217 3.388 12.716 1.00 94.56 85 THR A N 1
ATOM 671 C CA . THR A 1 85 ? -0.644 3.399 11.361 1.00 94.56 85 THR A CA 1
ATOM 672 C C . THR A 1 85 ? -1.669 3.517 10.232 1.00 94.56 85 THR A C 1
ATOM 674 O O . THR A 1 85 ? -1.276 3.707 9.075 1.00 94.56 85 THR A O 1
ATOM 677 N N . ARG A 1 86 ? -2.975 3.428 10.517 1.00 95.81 86 ARG A N 1
ATOM 678 C CA . ARG A 1 86 ? -4.024 3.351 9.485 1.00 95.81 86 ARG A CA 1
ATOM 679 C C . ARG A 1 86 ? -4.025 4.528 8.518 1.00 95.81 86 ARG A C 1
ATOM 681 O O . ARG A 1 86 ? -4.099 4.303 7.318 1.00 95.81 86 ARG A O 1
ATOM 688 N N . LEU A 1 87 ? -3.875 5.770 8.989 1.00 96.81 87 LEU A N 1
ATOM 689 C CA . LEU A 1 87 ? -3.909 6.947 8.107 1.00 96.81 87 LEU A CA 1
ATOM 690 C C . LEU A 1 87 ? -2.776 6.913 7.073 1.00 96.81 87 LEU A C 1
ATOM 692 O O . LEU A 1 87 ? -3.004 7.132 5.882 1.00 96.81 87 LEU A O 1
ATOM 696 N N . THR A 1 88 ? -1.557 6.627 7.524 1.00 97.50 88 THR A N 1
ATOM 697 C CA . THR A 1 88 ? -0.382 6.536 6.652 1.00 97.50 88 THR A CA 1
ATOM 698 C C . THR A 1 88 ? -0.500 5.355 5.693 1.00 97.50 88 THR A C 1
ATOM 700 O O . THR A 1 88 ? -0.163 5.478 4.515 1.00 97.50 88 THR A O 1
ATOM 703 N N . THR A 1 89 ? -1.072 4.245 6.159 1.00 97.69 89 THR A N 1
ATOM 704 C CA . THR A 1 89 ? -1.323 3.058 5.335 1.00 97.69 89 THR A CA 1
ATOM 705 C C . THR A 1 89 ? -2.369 3.319 4.255 1.00 97.69 89 THR A C 1
ATOM 707 O O . THR A 1 89 ? -2.137 2.950 3.111 1.00 97.69 89 THR A O 1
ATOM 710 N N . VAL A 1 90 ? -3.463 4.026 4.563 1.00 98.12 90 VAL A N 1
ATOM 711 C CA . VAL A 1 90 ? -4.484 4.435 3.579 1.00 98.12 90 VAL A CA 1
ATOM 712 C C . VAL A 1 90 ? -3.850 5.254 2.451 1.00 98.12 90 VAL A C 1
ATOM 714 O O . VAL A 1 90 ? -4.032 4.943 1.277 1.00 98.12 90 VAL A O 1
ATOM 717 N N . LYS A 1 91 ? -3.034 6.261 2.788 1.00 97.81 91 LYS A N 1
ATOM 718 C CA . LYS A 1 91 ? -2.345 7.095 1.785 1.00 97.81 91 LYS A CA 1
ATOM 719 C C . LYS A 1 91 ? -1.389 6.283 0.913 1.00 97.81 91 LYS A C 1
ATOM 721 O O . LYS A 1 91 ? -1.374 6.450 -0.305 1.00 97.81 91 LYS A O 1
ATOM 726 N N . ALA A 1 92 ? -0.599 5.407 1.531 1.00 97.50 92 ALA A N 1
ATOM 727 C CA . ALA A 1 92 ? 0.304 4.525 0.805 1.00 97.50 92 ALA A CA 1
ATOM 728 C C . ALA A 1 92 ? -0.472 3.545 -0.091 1.00 97.50 92 ALA A C 1
ATOM 730 O O . ALA A 1 92 ? -0.077 3.322 -1.229 1.00 97.50 92 ALA A O 1
ATOM 731 N N . TYR A 1 93 ? -1.612 3.032 0.370 1.00 97.62 93 TYR A N 1
ATOM 732 C CA . TYR A 1 93 ? -2.448 2.128 -0.411 1.00 97.62 93 TYR A CA 1
ATOM 733 C C . TYR A 1 93 ? -3.068 2.818 -1.630 1.00 97.62 93 TYR A C 1
ATOM 735 O O . TYR A 1 93 ? -3.006 2.276 -2.730 1.00 97.62 93 TYR A O 1
ATOM 743 N N . SER A 1 94 ? -3.546 4.058 -1.479 1.00 97.38 94 SER A N 1
ATOM 744 C CA . SER A 1 94 ? -3.991 4.883 -2.610 1.00 97.38 94 SER A CA 1
ATOM 745 C C . SER A 1 94 ? -2.891 5.088 -3.652 1.00 97.38 94 SER A C 1
ATOM 747 O O . SER A 1 94 ? -3.173 5.050 -4.846 1.00 97.38 94 SER A O 1
ATOM 749 N N . LEU A 1 95 ? -1.647 5.317 -3.214 1.00 96.69 95 LEU A N 1
ATOM 750 C CA . LEU A 1 95 ? -0.500 5.495 -4.108 1.00 96.69 95 LEU A CA 1
ATOM 751 C C . LEU A 1 95 ? -0.195 4.213 -4.898 1.00 96.69 95 LEU A C 1
ATOM 753 O O . LEU A 1 95 ? 0.080 4.277 -6.094 1.00 96.69 95 LEU A O 1
ATOM 757 N N . ILE A 1 96 ? -0.260 3.057 -4.236 1.00 96.44 96 ILE A N 1
ATOM 758 C CA . ILE A 1 96 ?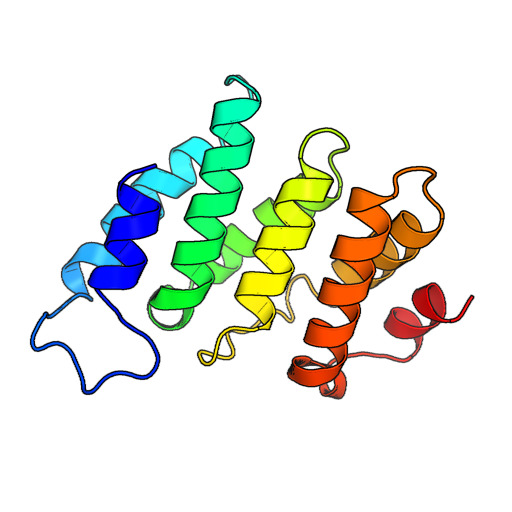 -0.047 1.750 -4.868 1.00 96.44 96 ILE A CA 1
ATOM 759 C C . ILE A 1 96 ? -1.156 1.472 -5.884 1.00 96.44 96 ILE A C 1
ATOM 761 O O . ILE A 1 96 ? -0.876 1.188 -7.045 1.00 96.44 96 ILE A O 1
ATOM 765 N N . ALA A 1 97 ? -2.417 1.609 -5.472 1.00 96.25 97 ALA A N 1
ATOM 766 C CA . ALA A 1 97 ? -3.568 1.358 -6.331 1.00 96.25 97 ALA A CA 1
ATOM 767 C C . ALA A 1 97 ? -3.642 2.334 -7.520 1.00 96.25 97 ALA A C 1
ATOM 769 O O . ALA A 1 97 ? -4.155 1.986 -8.582 1.00 96.25 97 ALA A O 1
ATOM 770 N N . GLY A 1 98 ? -3.124 3.553 -7.358 1.00 95.12 98 GLY A N 1
ATOM 771 C CA . GLY A 1 98 ? -3.034 4.563 -8.412 1.00 95.12 98 GLY A CA 1
ATOM 772 C C . GLY A 1 98 ? -1.857 4.381 -9.373 1.00 95.12 98 GLY A C 1
ATOM 773 O O . GLY A 1 98 ? -1.781 5.109 -10.359 1.00 95.12 98 GLY A O 1
ATOM 774 N N . SER A 1 99 ? -0.942 3.444 -9.103 1.00 94.06 99 SER A N 1
ATOM 775 C CA . SER A 1 99 ? 0.241 3.221 -9.936 1.00 94.06 99 SER A CA 1
ATOM 776 C C . SER A 1 99 ? -0.129 2.742 -11.351 1.00 94.06 99 SER A C 1
ATOM 778 O O . SER A 1 99 ? -1.053 1.930 -11.504 1.00 94.06 99 SER A O 1
ATOM 780 N N . PRO A 1 100 ? 0.623 3.168 -12.388 1.00 90.75 100 PRO A N 1
ATOM 781 C CA . PRO A 1 100 ? 0.477 2.631 -13.739 1.00 90.75 100 PRO A CA 1
ATOM 782 C C . PRO A 1 100 ? 0.888 1.154 -13.853 1.00 90.75 100 PRO A C 1
ATOM 784 O O . PRO A 1 100 ? 0.534 0.521 -14.840 1.00 90.75 100 PRO A O 1
ATOM 787 N N . LEU A 1 101 ? 1.599 0.593 -12.864 1.00 91.44 101 LEU A N 1
ATOM 788 C CA . LEU A 1 101 ? 2.074 -0.797 -12.897 1.00 91.44 101 LEU A CA 1
ATOM 789 C C . LEU A 1 101 ? 0.952 -1.836 -12.783 1.00 91.44 101 LEU A C 1
ATOM 791 O O . LEU A 1 101 ? 1.164 -2.981 -13.162 1.00 91.44 101 LEU A O 1
ATOM 795 N N . ARG A 1 102 ? -0.220 -1.452 -12.250 1.00 91.00 102 ARG A N 1
ATOM 796 C CA . ARG A 1 102 ? -1.380 -2.349 -12.064 1.00 91.00 102 ARG A CA 1
ATOM 797 C C . ARG A 1 102 ? -1.020 -3.671 -11.368 1.00 91.00 102 ARG A C 1
ATOM 799 O O . ARG A 1 102 ? -1.416 -4.742 -11.816 1.00 91.00 102 ARG A O 1
ATOM 806 N N . ILE A 1 103 ? -0.255 -3.588 -10.279 1.00 93.88 103 ILE A N 1
ATOM 807 C CA . ILE A 1 103 ? 0.138 -4.775 -9.510 1.00 93.88 103 ILE A CA 1
ATOM 808 C C . ILE A 1 103 ? -1.090 -5.498 -8.946 1.00 93.88 103 ILE A C 1
ATOM 810 O O . ILE A 1 103 ? -2.097 -4.865 -8.633 1.00 93.88 103 ILE A O 1
ATOM 814 N N . ASP A 1 104 ? -0.997 -6.815 -8.775 1.00 92.31 104 ASP A N 1
ATOM 815 C CA . ASP A 1 104 ? -2.111 -7.600 -8.245 1.00 92.31 104 ASP A CA 1
ATOM 816 C C . ASP A 1 104 ? -2.368 -7.277 -6.762 1.00 92.31 104 ASP A C 1
ATOM 818 O O . ASP A 1 104 ? -1.546 -7.561 -5.889 1.00 92.31 104 ASP A O 1
ATOM 822 N N . LEU A 1 105 ? -3.524 -6.668 -6.484 1.00 94.12 105 LEU A N 1
ATOM 823 C CA . LEU A 1 105 ? -3.995 -6.342 -5.135 1.00 94.12 105 LEU A CA 1
ATOM 824 C C . LEU A 1 105 ? -5.081 -7.298 -4.631 1.00 94.12 105 LEU A C 1
ATOM 826 O O . LEU A 1 105 ? -5.519 -7.153 -3.486 1.00 94.12 105 LEU A O 1
ATOM 830 N N . THR A 1 106 ? -5.485 -8.285 -5.437 1.00 91.75 106 THR A N 1
ATOM 831 C CA . THR A 1 106 ? -6.512 -9.284 -5.098 1.00 91.75 106 THR A CA 1
ATOM 832 C C . THR A 1 106 ? -6.321 -9.898 -3.705 1.00 91.75 106 THR A C 1
ATOM 834 O O . THR A 1 106 ? -7.312 -9.967 -2.975 1.00 91.75 106 THR A O 1
ATOM 837 N N . PRO A 1 107 ? -5.092 -10.245 -3.250 1.00 92.62 107 PRO A N 1
ATOM 838 C CA . PRO A 1 107 ? -4.892 -10.899 -1.952 1.00 92.62 107 PRO A CA 1
ATOM 839 C C . PRO A 1 107 ? -5.383 -10.114 -0.730 1.00 92.62 107 PRO A C 1
ATOM 841 O O . PRO A 1 107 ? -5.621 -10.711 0.314 1.00 92.62 107 PRO A O 1
ATOM 844 N N . ILE A 1 108 ? -5.503 -8.787 -0.827 1.00 94.06 108 ILE A N 1
ATOM 845 C CA . ILE A 1 108 ? -5.942 -7.932 0.290 1.00 94.06 108 ILE A CA 1
ATOM 846 C C . ILE A 1 108 ? -7.187 -7.109 -0.034 1.00 94.06 108 ILE A C 1
ATOM 848 O O . ILE A 1 108 ? -7.709 -6.415 0.8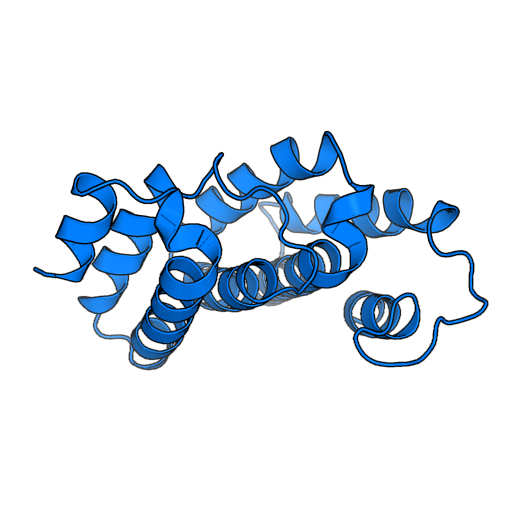40 1.00 94.06 108 ILE A O 1
ATOM 852 N N . LEU A 1 109 ? -7.661 -7.142 -1.280 1.00 91.88 109 LEU A N 1
ATOM 853 C CA . LEU A 1 109 ? -8.747 -6.280 -1.737 1.00 91.88 109 LEU A CA 1
ATOM 854 C C . LEU A 1 109 ? -10.056 -6.589 -0.999 1.00 91.88 109 LEU A C 1
ATOM 856 O O . LEU A 1 109 ? -10.694 -5.671 -0.487 1.00 91.88 109 LEU A O 1
ATOM 860 N N . GLY A 1 110 ? -10.405 -7.873 -0.870 1.00 90.88 110 GLY A N 1
ATOM 861 C CA . GLY A 1 110 ? -11.636 -8.302 -0.199 1.00 90.88 110 GLY A CA 1
ATOM 862 C C . GLY A 1 110 ? -11.713 -7.846 1.261 1.00 90.88 110 GLY A C 1
ATOM 863 O O . GLY A 1 110 ? -12.728 -7.298 1.684 1.00 90.88 110 GLY A O 1
ATOM 864 N N . ASP A 1 111 ? -10.607 -7.977 1.997 1.00 92.75 111 ASP A N 1
ATOM 865 C CA . ASP A 1 111 ? -10.520 -7.594 3.409 1.00 92.75 111 ASP A CA 1
ATOM 866 C C . ASP A 1 111 ? -10.379 -6.081 3.620 1.00 92.75 111 ASP A C 1
ATOM 868 O O . ASP A 1 111 ? -10.882 -5.529 4.601 1.00 92.75 111 ASP A O 1
ATOM 872 N N . SER A 1 112 ? -9.657 -5.389 2.736 1.00 94.81 112 SER A N 1
ATOM 873 C CA . SER A 1 112 ? -9.376 -3.959 2.900 1.00 94.81 112 SER A CA 1
ATOM 874 C C . SER A 1 112 ? -10.602 -3.087 2.637 1.00 94.81 112 SER A C 1
ATOM 876 O O . SER A 1 112 ? -10.748 -2.049 3.283 1.00 94.81 112 SER A O 1
ATOM 878 N N . MET A 1 113 ? -11.510 -3.506 1.752 1.00 93.94 113 MET A N 1
ATOM 879 C CA . MET A 1 113 ? -12.697 -2.730 1.381 1.00 93.94 113 MET A CA 1
ATOM 880 C C . MET A 1 113 ? -13.643 -2.456 2.571 1.00 93.94 113 MET A C 1
ATOM 882 O O . MET A 1 113 ? -13.906 -1.280 2.844 1.00 93.94 113 MET A O 1
ATOM 886 N N . PRO A 1 114 ? -14.088 -3.460 3.359 1.00 92.88 114 PRO A N 1
ATOM 887 C CA . PRO A 1 114 ? -14.884 -3.216 4.566 1.00 92.88 114 PRO A CA 1
ATOM 888 C C . PRO A 1 114 ? -14.153 -2.373 5.618 1.00 92.88 114 PRO A C 1
ATOM 890 O O . PRO A 1 114 ? -14.760 -1.530 6.283 1.00 92.88 114 PRO A O 1
ATOM 893 N N . ILE A 1 115 ? -12.836 -2.563 5.762 1.00 95.19 115 ILE A N 1
ATOM 894 C CA . ILE A 1 115 ? -12.015 -1.795 6.708 1.00 95.19 115 ILE A CA 1
ATOM 895 C C . ILE A 1 115 ? -12.016 -0.315 6.318 1.00 95.19 115 ILE A C 1
ATOM 897 O O . ILE A 1 115 ? -12.306 0.539 7.159 1.00 95.19 115 ILE A O 1
ATOM 901 N N . LEU A 1 116 ? -11.751 -0.011 5.046 1.00 95.88 116 LEU A N 1
ATOM 902 C CA . LEU A 1 116 ? -11.798 1.347 4.508 1.00 95.88 116 LEU A CA 1
ATOM 903 C C . LEU A 1 116 ? -13.191 1.955 4.689 1.00 95.88 116 LEU A C 1
ATOM 905 O O . LEU A 1 116 ? -13.310 3.054 5.221 1.00 95.88 116 LEU A O 1
ATOM 909 N N . ALA A 1 117 ? -14.252 1.226 4.351 1.00 93.94 117 ALA A N 1
ATOM 910 C CA . ALA A 1 117 ? -15.619 1.688 4.565 1.00 93.94 117 ALA A CA 1
ATOM 911 C C . ALA A 1 117 ? -15.890 2.068 6.035 1.00 93.94 117 ALA A C 1
ATOM 913 O O . ALA A 1 117 ? -16.435 3.136 6.323 1.00 93.94 117 ALA A O 1
ATOM 914 N N . SER A 1 118 ? -15.410 1.261 6.989 1.00 94.31 118 SER A N 1
ATOM 915 C CA . SER A 1 118 ? -15.549 1.547 8.423 1.00 94.31 118 SER A CA 1
ATOM 916 C C . SER A 1 118 ? -14.878 2.862 8.852 1.00 94.31 118 SER A C 1
ATOM 918 O O . SER A 1 118 ? -15.327 3.514 9.801 1.00 94.31 118 SER A O 1
ATOM 920 N N . PHE A 1 119 ? -13.824 3.297 8.149 1.00 95.81 119 PHE A N 1
ATOM 921 C CA . PHE A 1 119 ? -13.116 4.543 8.445 1.00 95.81 119 PHE A CA 1
ATOM 922 C C . PHE A 1 119 ? -13.922 5.790 8.084 1.00 95.81 119 PHE A C 1
ATOM 924 O O . PHE A 1 119 ? -13.727 6.833 8.711 1.00 95.81 119 PHE A O 1
ATOM 931 N N . LEU A 1 120 ? -14.873 5.688 7.151 1.00 94.06 120 LEU A N 1
ATOM 932 C CA . LEU A 1 120 ? -15.775 6.789 6.795 1.00 94.06 120 LEU A CA 1
ATOM 933 C C . LEU A 1 120 ? -16.682 7.201 7.964 1.00 94.06 120 LEU A C 1
ATOM 935 O O . LEU A 1 120 ? -17.085 8.360 8.057 1.00 94.06 120 LEU A O 1
ATOM 939 N N . ARG A 1 121 ? -16.931 6.281 8.902 1.00 93.19 121 ARG A N 1
ATOM 940 C CA . ARG A 1 121 ? -17.736 6.512 10.111 1.00 93.19 121 ARG A CA 1
ATOM 941 C C . ARG A 1 121 ? -16.917 7.062 11.286 1.00 93.19 121 ARG A C 1
ATOM 943 O O . ARG A 1 121 ? -17.479 7.404 12.323 1.00 93.19 121 ARG A O 1
ATOM 950 N N . LYS A 1 122 ? -15.587 7.164 11.165 1.00 92.38 122 LYS A N 1
ATOM 951 C CA . LYS A 1 122 ? -14.713 7.673 12.238 1.00 92.38 122 LYS A CA 1
ATOM 952 C C . LYS A 1 122 ? -14.716 9.204 12.282 1.00 92.38 122 LYS A C 1
ATOM 954 O O . LYS A 1 122 ? -14.704 9.880 11.251 1.00 92.38 122 LYS A O 1
ATOM 959 N N . ASN A 1 123 ? -14.637 9.779 13.485 1.00 93.69 123 ASN A N 1
ATOM 960 C CA . ASN A 1 123 ? -14.556 11.232 13.677 1.00 93.69 123 ASN A CA 1
ATOM 961 C C . ASN A 1 123 ? -13.129 11.786 13.458 1.00 93.69 123 ASN A C 1
ATOM 963 O O . ASN A 1 123 ? -12.571 12.474 14.304 1.00 93.69 123 ASN A O 1
ATOM 967 N N . GLN A 1 124 ? -12.510 11.455 12.322 1.00 94.81 124 GLN A N 1
ATOM 968 C CA . GLN A 1 124 ? -11.166 11.912 11.959 1.00 94.81 124 GLN A CA 1
ATOM 969 C C . GLN A 1 124 ? -11.159 12.398 10.505 1.00 94.81 124 GLN A C 1
ATOM 971 O O . GLN A 1 124 ? -11.127 11.603 9.566 1.00 94.81 124 GLN A O 1
ATOM 976 N N . ARG A 1 125 ? -11.181 13.723 10.299 1.00 95.69 125 ARG A N 1
ATOM 977 C CA . ARG A 1 125 ? -11.325 14.343 8.964 1.00 95.69 125 ARG A CA 1
ATOM 978 C C . ARG A 1 125 ? -10.274 13.865 7.958 1.00 95.69 125 ARG A C 1
ATOM 980 O O . ARG A 1 125 ? -10.628 13.485 6.846 1.00 95.69 125 ARG A O 1
ATOM 987 N N . ALA A 1 126 ? -9.000 13.856 8.352 1.00 96.12 126 ALA A N 1
ATOM 988 C CA . ALA A 1 126 ? -7.901 13.443 7.478 1.00 96.12 126 ALA A CA 1
ATOM 989 C C . ALA A 1 126 ? -8.016 11.974 7.033 1.00 96.12 126 ALA A C 1
ATOM 991 O O . ALA A 1 126 ? -7.714 11.655 5.880 1.00 96.12 126 ALA A O 1
ATOM 992 N N . LEU A 1 127 ? -8.487 11.096 7.927 1.00 96.38 127 LEU A N 1
ATOM 993 C CA . LEU A 1 127 ? -8.710 9.685 7.625 1.00 96.38 127 LEU A CA 1
ATOM 994 C C . LEU A 1 127 ? -9.871 9.513 6.653 1.00 96.38 127 LEU A C 1
ATOM 996 O O . LEU A 1 127 ? -9.698 8.830 5.649 1.00 96.38 127 LEU A O 1
ATOM 1000 N N . LYS A 1 128 ? -11.002 10.189 6.884 1.00 96.56 128 LYS A N 1
ATOM 1001 C CA . LYS A 1 128 ? -12.160 10.137 5.979 1.00 96.56 128 LYS A CA 1
ATOM 1002 C C . LYS A 1 128 ? -11.801 10.572 4.560 1.00 96.56 128 LYS A C 1
ATOM 1004 O O . LYS A 1 128 ? -12.072 9.838 3.618 1.00 96.56 128 LYS A O 1
ATOM 1009 N N . LEU A 1 129 ? -11.131 11.717 4.410 1.00 97.00 129 LEU A N 1
ATOM 1010 C CA . LEU A 1 129 ? -10.723 12.218 3.093 1.00 97.00 129 LEU A CA 1
ATOM 1011 C C . LEU A 1 129 ? -9.765 11.255 2.386 1.00 97.00 129 LEU A C 1
ATOM 1013 O O . LEU A 1 129 ? -10.009 10.885 1.244 1.00 97.00 129 LEU A O 1
ATOM 1017 N N . SER A 1 130 ? -8.720 10.791 3.082 1.00 97.56 130 SER A N 1
ATOM 1018 C CA . SER A 1 130 ? -7.756 9.849 2.493 1.00 97.56 130 SER A CA 1
ATOM 1019 C C . SER A 1 130 ? -8.428 8.528 2.104 1.00 97.56 130 SER A C 1
ATOM 1021 O O . SER A 1 130 ? -8.102 7.944 1.074 1.00 97.56 130 SER A O 1
ATOM 1023 N N . THR A 1 131 ? -9.392 8.070 2.906 1.00 97.31 131 THR A N 1
ATOM 1024 C CA . THR A 1 131 ? -10.163 6.847 2.655 1.00 97.31 131 THR A CA 1
ATOM 1025 C C . THR A 1 131 ? -11.038 6.994 1.416 1.00 97.31 131 THR A C 1
ATOM 1027 O O . THR A 1 131 ? -10.997 6.121 0.559 1.00 97.31 131 THR A O 1
ATOM 1030 N N . LEU A 1 132 ? -11.768 8.106 1.272 1.00 96.56 132 LEU A N 1
ATOM 1031 C CA . LEU A 1 132 ? -12.578 8.379 0.079 1.00 96.56 132 LEU A CA 1
ATOM 1032 C C . LEU A 1 132 ? -11.723 8.408 -1.190 1.00 96.56 132 LEU A C 1
ATOM 1034 O O . LEU A 1 132 ? -12.070 7.760 -2.174 1.00 96.56 132 LEU A O 1
ATOM 1038 N N . THR A 1 133 ? -10.576 9.096 -1.154 1.00 97.44 133 THR A N 1
ATOM 1039 C CA . THR A 1 133 ? -9.624 9.091 -2.273 1.00 97.44 133 THR A CA 1
ATOM 1040 C C . THR A 1 133 ? -9.173 7.669 -2.604 1.00 97.44 133 THR A C 1
ATOM 1042 O O . THR A 1 133 ? -9.180 7.280 -3.769 1.00 97.44 133 THR A O 1
ATOM 1045 N N . THR A 1 134 ? -8.832 6.876 -1.586 1.00 97.38 134 THR A N 1
ATOM 1046 C CA . THR A 1 134 ? -8.364 5.494 -1.765 1.00 97.38 134 THR A CA 1
ATOM 1047 C C . THR A 1 134 ? -9.448 4.609 -2.374 1.00 97.38 134 THR A C 1
ATOM 1049 O O . THR A 1 134 ? -9.180 3.912 -3.347 1.00 97.38 134 THR A O 1
ATOM 1052 N N . LEU A 1 135 ? -10.676 4.668 -1.852 1.00 96.25 135 LEU A N 1
ATOM 1053 C CA . LEU A 1 135 ? -11.822 3.921 -2.374 1.00 96.25 135 LEU A CA 1
ATOM 1054 C C . LEU A 1 135 ? -12.108 4.291 -3.831 1.00 96.25 135 LEU A C 1
ATOM 1056 O O . LEU A 1 135 ? -12.272 3.401 -4.658 1.00 96.25 135 LEU A O 1
ATOM 1060 N N . ASN A 1 136 ? -12.093 5.583 -4.169 1.00 95.38 136 ASN A N 1
ATOM 1061 C CA . ASN A 1 136 ? -12.282 6.035 -5.545 1.00 95.38 136 ASN A CA 1
ATOM 1062 C C . ASN A 1 136 ? -11.219 5.451 -6.491 1.00 95.38 136 ASN A C 1
ATOM 1064 O O . ASN A 1 136 ? -11.547 4.946 -7.563 1.00 95.38 136 ASN A O 1
ATOM 1068 N N . VAL A 1 137 ? -9.947 5.471 -6.081 1.00 96.38 137 VAL A N 1
ATOM 1069 C CA . VAL A 1 137 ? -8.841 4.896 -6.863 1.00 96.38 137 VAL A CA 1
ATOM 1070 C C . VAL A 1 137 ? -8.991 3.379 -7.013 1.00 96.38 137 VAL A C 1
ATOM 1072 O O . VAL A 1 137 ? -8.813 2.862 -8.115 1.00 96.38 137 VAL A O 1
ATOM 1075 N N . LEU A 1 138 ? -9.348 2.663 -5.942 1.00 95.25 138 LEU A N 1
ATOM 1076 C CA . LEU A 1 138 ? -9.562 1.213 -5.974 1.00 95.25 138 LEU A CA 1
ATOM 1077 C C . LEU A 1 138 ? -10.718 0.831 -6.897 1.00 95.25 138 LEU A C 1
ATOM 1079 O O . LEU A 1 138 ? -10.547 -0.037 -7.743 1.00 95.25 138 LEU A O 1
ATOM 1083 N N . VAL A 1 139 ? -11.862 1.507 -6.794 1.00 93.12 139 VAL A N 1
ATOM 1084 C CA . VAL A 1 139 ? -13.021 1.252 -7.664 1.00 93.12 139 VAL A CA 1
ATOM 1085 C C . VAL A 1 139 ? -12.688 1.567 -9.122 1.00 93.12 139 VAL A C 1
ATOM 1087 O O . VAL A 1 139 ? -13.002 0.775 -10.005 1.00 93.12 139 VAL A O 1
ATOM 1090 N N . THR A 1 140 ? -11.987 2.673 -9.385 1.00 94.19 140 THR A N 1
ATOM 1091 C CA . THR A 1 140 ? -11.611 3.065 -10.755 1.00 94.19 140 THR A CA 1
ATOM 1092 C C . THR A 1 140 ? -10.649 2.062 -11.399 1.00 94.19 140 THR A C 1
ATOM 1094 O O . THR A 1 140 ? -10.762 1.768 -12.585 1.00 94.19 140 THR A O 1
ATOM 1097 N N . ASN A 1 141 ? -9.692 1.533 -10.632 1.00 94.94 141 ASN A N 1
ATOM 1098 C CA . ASN A 1 141 ? -8.581 0.750 -11.178 1.00 94.94 141 ASN A CA 1
ATOM 1099 C C . ASN A 1 141 ? -8.733 -0.768 -11.015 1.00 94.94 141 ASN A C 1
ATOM 1101 O O . ASN A 1 141 ? -8.151 -1.518 -11.792 1.00 94.94 141 ASN A O 1
ATOM 1105 N N . TYR A 1 142 ? -9.497 -1.209 -10.016 1.00 94.25 142 TYR A N 1
ATOM 1106 C CA . TYR A 1 142 ? -9.688 -2.612 -9.632 1.00 94.25 142 TYR A CA 1
ATOM 1107 C C . TYR A 1 142 ? -11.172 -2.972 -9.471 1.00 94.25 142 TYR A C 1
ATOM 1109 O O . TYR A 1 142 ? -11.489 -4.045 -8.967 1.00 94.25 142 TYR A O 1
ATOM 1117 N N . GLY A 1 143 ? -12.102 -2.112 -9.907 1.00 88.94 143 GLY A N 1
ATOM 1118 C CA . GLY A 1 143 ? -13.543 -2.334 -9.753 1.00 88.94 143 GLY A CA 1
ATOM 1119 C C . GLY A 1 143 ? -14.053 -3.642 -10.362 1.00 88.94 143 GLY A C 1
ATOM 1120 O O . GLY A 1 143 ? -14.995 -4.223 -9.839 1.00 88.94 143 GLY A O 1
ATOM 1121 N N . TYR A 1 144 ? -13.389 -4.154 -11.402 1.00 89.12 144 TYR A N 1
ATOM 1122 C CA . TYR A 1 144 ? -13.713 -5.441 -12.028 1.00 89.12 144 TYR A CA 1
ATOM 1123 C C . TYR A 1 144 ? -13.441 -6.662 -11.128 1.00 89.12 144 TYR A C 1
ATOM 1125 O O . TYR A 1 144 ? -13.936 -7.746 -11.417 1.00 89.12 144 TYR A O 1
ATOM 1133 N N . LEU A 1 145 ? -12.671 -6.494 -10.046 1.00 88.06 145 LEU A N 1
ATOM 1134 C CA . LEU A 1 145 ? -12.381 -7.529 -9.045 1.00 88.06 145 LEU A CA 1
ATOM 1135 C C . LEU A 1 145 ? -13.277 -7.420 -7.803 1.00 88.06 145 LEU A C 1
ATOM 1137 O O . LEU A 1 145 ? -13.206 -8.274 -6.921 1.00 88.06 145 LEU A O 1
ATOM 1141 N N . LEU A 1 146 ? -14.081 -6.358 -7.691 1.00 85.50 146 LEU A N 1
ATOM 1142 C CA . LEU A 1 146 ? -14.910 -6.114 -6.516 1.00 85.50 146 LEU A CA 1
ATOM 1143 C C . LEU A 1 146 ? -16.235 -6.869 -6.615 1.00 85.50 146 LEU A C 1
ATOM 1145 O O . LEU A 1 146 ? -16.954 -6.777 -7.608 1.00 85.50 146 LEU A O 1
ATOM 1149 N N . THR A 1 147 ? -16.588 -7.572 -5.542 1.00 83.25 147 THR A N 1
ATOM 1150 C CA . THR A 1 147 ? -17.904 -8.207 -5.401 1.00 83.25 147 THR A CA 1
ATOM 1151 C C . THR A 1 147 ? -18.912 -7.244 -4.767 1.00 83.25 147 THR A C 1
ATOM 1153 O O . THR A 1 147 ? -18.535 -6.251 -4.137 1.00 83.25 147 THR A O 1
ATOM 1156 N N . GLN A 1 148 ? -20.212 -7.542 -4.885 1.00 77.38 148 GLN A N 1
ATOM 1157 C CA . GLN A 1 148 ? -21.255 -6.728 -4.243 1.00 77.38 148 GLN A CA 1
ATOM 1158 C C . GLN A 1 148 ? -21.084 -6.640 -2.721 1.00 77.38 148 GLN A C 1
ATOM 1160 O O . GLN A 1 148 ? -21.316 -5.580 -2.139 1.00 77.38 148 GLN A O 1
ATOM 1165 N N . GLU A 1 149 ? -20.620 -7.715 -2.085 1.00 78.06 149 GLU A N 1
ATOM 1166 C CA . GLU A 1 149 ? -20.349 -7.737 -0.649 1.00 78.06 149 GLU A CA 1
ATOM 1167 C C . GLU A 1 149 ? -19.288 -6.694 -0.266 1.00 78.06 149 GLU A C 1
ATOM 1169 O O . GLU A 1 149 ? -19.491 -5.925 0.676 1.00 78.06 149 GLU A O 1
ATOM 1174 N N . ASN A 1 150 ? -18.215 -6.566 -1.059 1.00 76.62 150 ASN A N 1
ATOM 1175 C CA . ASN A 1 150 ? -17.142 -5.597 -0.809 1.00 76.62 150 ASN A CA 1
ATOM 1176 C C . ASN A 1 150 ? -17.609 -4.138 -0.947 1.00 76.62 150 ASN A C 1
ATOM 1178 O O . ASN A 1 150 ? -17.074 -3.254 -0.278 1.00 76.62 150 ASN A O 1
ATOM 1182 N N . ILE A 1 151 ? -18.595 -3.880 -1.811 1.00 74.81 151 ILE A N 1
ATOM 1183 C CA . ILE A 1 151 ? -19.117 -2.534 -2.091 1.00 74.81 151 ILE A CA 1
ATOM 1184 C C . ILE A 1 151 ? -20.204 -2.133 -1.082 1.00 74.81 151 ILE A C 1
ATOM 1186 O O . ILE A 1 151 ? -20.310 -0.957 -0.727 1.00 74.81 151 ILE A O 1
ATOM 1190 N N . SER A 1 152 ? -20.974 -3.095 -0.566 1.00 76.12 152 SER A N 1
ATOM 1191 C CA . SER A 1 152 ? -22.099 -2.848 0.349 1.00 76.12 152 SER A CA 1
ATOM 1192 C C . SER A 1 152 ? -21.727 -2.011 1.582 1.00 76.12 152 SER A C 1
ATOM 1194 O O . SER A 1 152 ? -22.505 -1.162 2.015 1.00 76.12 152 SER A O 1
ATOM 1196 N N . GLY A 1 153 ? -20.518 -2.186 2.124 1.00 70.50 153 GLY A N 1
ATOM 1197 C CA . GLY A 1 153 ? -20.047 -1.428 3.284 1.00 70.50 153 GLY A CA 1
ATOM 1198 C C . GLY A 1 153 ? -19.831 0.061 3.005 1.00 70.50 153 GLY A C 1
ATOM 1199 O O . GLY A 1 153 ? -19.925 0.859 3.931 1.00 70.50 153 GLY A O 1
ATOM 1200 N N . VAL A 1 154 ? -19.547 0.433 1.751 1.00 71.75 154 VAL A N 1
ATOM 1201 C CA . VAL A 1 154 ? -19.293 1.821 1.323 1.00 71.75 154 VAL A CA 1
ATOM 1202 C C . VAL A 1 154 ? -20.598 2.581 1.066 1.00 71.75 154 VAL A C 1
ATOM 1204 O O . VAL A 1 154 ? -20.641 3.792 1.260 1.00 71.75 154 VAL A O 1
ATOM 1207 N N . LEU A 1 155 ? -21.646 1.880 0.621 1.00 66.56 155 LEU A N 1
ATOM 1208 C CA . LEU A 1 155 ? -22.939 2.468 0.248 1.00 66.56 155 LEU A CA 1
ATOM 1209 C C . LEU A 1 155 ? -23.914 2.645 1.428 1.00 66.56 155 LEU A C 1
ATOM 1211 O O . LEU A 1 155 ? -24.930 3.314 1.255 1.00 66.56 155 LEU A O 1
ATOM 1215 N N . ASN A 1 156 ? -23.609 2.065 2.597 1.00 51.03 156 ASN A N 1
ATOM 1216 C CA . ASN A 1 156 ? -24.409 2.140 3.830 1.00 51.03 156 ASN A CA 1
ATOM 1217 C C . ASN A 1 156 ? -23.743 3.012 4.905 1.00 51.03 156 ASN A C 1
ATOM 1219 O O . ASN A 1 156 ? -24.437 3.874 5.478 1.00 51.03 156 ASN A O 1
#

pLDDT: mean 89.35, std 9.36, range [51.03, 98.12]

Organism: NCBI:txid174260

Sequence (156 aa):
MVTQQLVKVIRPHGVQSSSFEFKPYVKDIYQCTLMRLKAADIDQEVKERAISCMGQILCSLGDELGQQLSQCLPIFLDRLRNEITRLTTVKAYSLIAGSPLRIDLTPILGDSMPILASFLRKNQRALKLSTLTTLNVLVTNYGYLLTQENISGVLN